Protein AF-A0A0M2UP91-F1 (afdb_monomer_lite)

Foldseek 3Di:
DVVCVVVVDPQWAPKDWPDWDFDAAQNFTKIWTWIWTDHPNFIKIKTWIWTDDPPDIDIQIDMDRPVCCVVCVVVSVVVSNPDDDDDD

Sequence (88 aa):
MEMLGQLLVLGITGKKIISKNPVLIDNQDALHMILAGEMDDCRLTIDSYIVRIGDKVYDLVCWAPSGSFNQIQADFEDMVRSFHYIKD

Structure (mmCIF, N/CA/C/O backbone):
data_AF-A0A0M2UP91-F1
#
_entry.id   AF-A0A0M2UP91-F1
#
loop_
_atom_site.group_PDB
_atom_site.id
_atom_site.type_symbol
_atom_site.label_atom_id
_atom_site.label_alt_id
_atom_site.label_comp_id
_atom_site.label_asym_id
_atom_site.label_entity_id
_atom_site.label_seq_id
_atom_site.pdbx_PDB_ins_code
_atom_site.Cartn_x
_atom_site.Cartn_y
_atom_site.Cartn_z
_atom_site.occupancy
_atom_site.B_iso_or_equiv
_atom_site.auth_seq_id
_atom_site.auth_comp_id
_atom_site.auth_asym_id
_atom_site.auth_atom_id
_atom_site.pdbx_PDB_model_num
ATOM 1 N N . MET A 1 1 ? -3.982 -9.356 10.269 1.00 58.47 1 MET A N 1
ATOM 2 C CA . MET A 1 1 ? -3.717 -8.351 9.212 1.00 58.47 1 MET A CA 1
ATOM 3 C C . MET A 1 1 ? -2.657 -8.812 8.225 1.00 58.47 1 MET A C 1
ATOM 5 O O . MET A 1 1 ? -2.795 -8.515 7.052 1.00 58.47 1 MET A O 1
ATOM 9 N N . GLU A 1 2 ? -1.659 -9.587 8.654 1.00 58.69 2 GLU A N 1
ATOM 10 C CA . GLU A 1 2 ? -0.569 -10.047 7.776 1.00 58.69 2 GLU A CA 1
ATOM 11 C C . GLU A 1 2 ? -1.038 -10.801 6.523 1.00 58.69 2 GLU A C 1
ATOM 13 O O . GLU A 1 2 ? -0.542 -10.536 5.435 1.00 58.69 2 GLU A O 1
ATOM 18 N N . MET A 1 3 ? -2.029 -11.688 6.662 1.00 61.47 3 MET A N 1
ATOM 19 C CA . MET A 1 3 ? -2.577 -12.454 5.536 1.00 61.47 3 MET A CA 1
ATOM 20 C C . MET A 1 3 ? -3.334 -11.568 4.532 1.00 61.47 3 MET A C 1
ATOM 22 O O . MET A 1 3 ? -3.307 -11.830 3.337 1.00 61.47 3 MET A O 1
ATOM 26 N N . LEU A 1 4 ? -3.977 -10.492 5.003 1.00 61.44 4 LEU A N 1
ATOM 27 C CA . LEU A 1 4 ? -4.767 -9.597 4.151 1.00 61.44 4 LEU A CA 1
ATOM 28 C C . LEU A 1 4 ? -3.866 -8.801 3.200 1.00 61.44 4 LEU A C 1
ATOM 30 O O . LEU A 1 4 ? -4.161 -8.724 2.014 1.00 61.44 4 LEU A O 1
ATOM 34 N N . GLY A 1 5 ? -2.713 -8.325 3.671 1.00 59.56 5 GLY A N 1
ATOM 35 C CA . GLY A 1 5 ? -1.787 -7.547 2.839 1.00 59.56 5 GLY A CA 1
ATOM 36 C C . GLY A 1 5 ? -1.167 -8.275 1.662 1.00 59.56 5 GLY A C 1
ATOM 37 O O . GLY A 1 5 ? -0.728 -7.642 0.710 1.00 59.56 5 GLY A O 1
ATOM 38 N N . GLN A 1 6 ? -1.163 -9.603 1.687 1.00 60.44 6 GLN A N 1
ATOM 39 C CA . GLN A 1 6 ? -0.714 -10.396 0.545 1.00 60.44 6 GLN A CA 1
ATOM 40 C C . GLN A 1 6 ? -1.857 -10.732 -0.422 1.00 60.44 6 GLN A C 1
ATOM 42 O O . GLN A 1 6 ? -1.601 -11.011 -1.593 1.00 60.44 6 GLN A O 1
ATOM 47 N N . LEU A 1 7 ? -3.104 -10.707 0.054 1.00 61.28 7 LEU A N 1
ATOM 48 C CA . LEU A 1 7 ? -4.283 -11.142 -0.698 1.00 61.28 7 LEU A CA 1
ATOM 49 C C . LEU A 1 7 ? -5.003 -9.996 -1.413 1.00 61.28 7 LEU A C 1
ATOM 51 O O . LEU A 1 7 ? -5.685 -10.249 -2.401 1.00 61.28 7 LEU A O 1
ATOM 55 N N . LEU A 1 8 ? -4.851 -8.758 -0.943 1.00 64.31 8 LEU A N 1
ATOM 56 C CA . LEU A 1 8 ? -5.641 -7.629 -1.439 1.00 64.31 8 LEU A CA 1
ATOM 57 C C . LEU A 1 8 ? -5.146 -7.052 -2.775 1.00 64.31 8 LEU A C 1
ATOM 59 O O . LEU A 1 8 ? 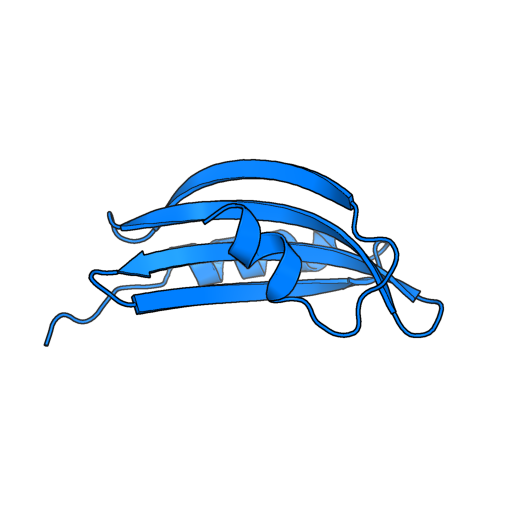-5.908 -6.396 -3.477 1.00 64.31 8 LEU A O 1
ATOM 63 N N . VAL A 1 9 ? -3.922 -7.386 -3.197 1.00 68.50 9 VAL A N 1
ATOM 64 C CA . VAL A 1 9 ? -3.372 -6.951 -4.491 1.00 68.50 9 VAL A CA 1
ATOM 65 C C . VAL A 1 9 ? -3.419 -8.093 -5.512 1.00 68.50 9 VAL A C 1
ATOM 67 O O . VAL A 1 9 ? -2.411 -8.745 -5.822 1.00 68.50 9 VAL A O 1
ATOM 70 N N . LEU A 1 10 ? -4.635 -8.402 -5.970 1.00 71.88 10 LEU A N 1
ATOM 71 C CA . LEU A 1 10 ? -4.907 -9.419 -6.992 1.00 71.88 10 LEU A CA 1
ATOM 72 C C . LEU A 1 10 ? -4.341 -8.987 -8.355 1.00 71.88 10 LEU A C 1
ATOM 74 O O . LEU A 1 10 ? -4.237 -7.802 -8.644 1.00 71.88 10 LEU A O 1
ATOM 78 N N . GLY A 1 11 ? -3.941 -9.952 -9.186 1.00 78.69 11 GLY A N 1
ATOM 79 C CA . GLY A 1 11 ? -3.343 -9.681 -10.505 1.00 78.69 11 GLY A CA 1
ATOM 80 C C . GLY A 1 11 ? -1.835 -9.407 -10.490 1.00 78.69 11 GLY A C 1
ATOM 81 O O . GLY A 1 11 ? -1.202 -9.488 -11.534 1.00 78.69 11 GLY A O 1
ATOM 82 N N . ILE A 1 12 ? -1.236 -9.183 -9.315 1.00 86.06 12 ILE A N 1
ATOM 83 C CA . ILE A 1 12 ? 0.213 -8.987 -9.187 1.00 86.06 12 ILE A CA 1
ATOM 84 C C . ILE A 1 12 ? 0.912 -10.306 -8.862 1.00 86.06 12 ILE A C 1
ATOM 86 O O . ILE A 1 12 ? 0.614 -10.953 -7.850 1.00 86.06 12 ILE A O 1
ATOM 90 N N . THR A 1 13 ? 1.880 -10.689 -9.686 1.00 89.25 13 THR A N 1
ATOM 91 C CA . THR A 1 13 ? 2.725 -11.872 -9.492 1.00 89.25 13 THR A CA 1
ATOM 92 C C . THR A 1 13 ? 4.060 -11.509 -8.845 1.00 89.25 13 THR A C 1
ATOM 94 O O . THR A 1 13 ? 4.438 -10.342 -8.777 1.00 89.25 13 THR A O 1
ATOM 97 N N . GLY A 1 14 ? 4.778 -12.504 -8.312 1.00 88.00 14 GLY A N 1
ATOM 98 C CA . GLY A 1 14 ? 6.128 -12.292 -7.769 1.00 88.00 14 GLY A CA 1
ATOM 99 C C . GLY A 1 14 ? 6.199 -11.353 -6.558 1.00 88.00 14 GLY A C 1
ATOM 100 O O . GLY A 1 14 ? 7.236 -10.736 -6.326 1.00 88.00 14 GLY A O 1
ATOM 101 N N . LYS A 1 15 ? 5.103 -11.224 -5.794 1.00 89.00 15 LYS A N 1
ATOM 102 C CA . LYS A 1 15 ? 5.003 -10.277 -4.676 1.00 89.00 15 LYS A CA 1
ATOM 103 C C . LYS A 1 15 ? 6.098 -10.505 -3.630 1.00 89.00 15 LYS A C 1
ATOM 105 O O . LYS A 1 15 ? 6.228 -11.599 -3.081 1.00 89.00 15 LYS A O 1
ATOM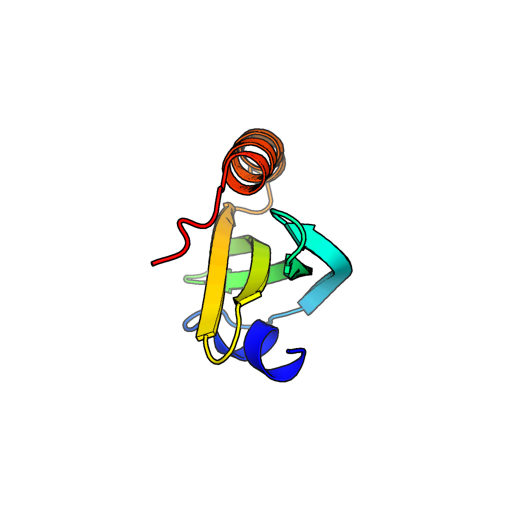 110 N N . LYS A 1 16 ? 6.829 -9.442 -3.298 1.00 91.62 16 LYS A N 1
ATOM 111 C CA . LYS A 1 16 ? 7.844 -9.409 -2.242 1.00 91.62 16 LYS A CA 1
ATOM 112 C C . LYS A 1 16 ? 7.598 -8.224 -1.319 1.00 91.62 16 LYS A C 1
ATOM 114 O O . LYS A 1 16 ? 7.522 -7.089 -1.776 1.00 91.62 16 LYS A O 1
ATOM 119 N N . ILE A 1 17 ? 7.533 -8.484 -0.016 1.00 91.75 17 ILE A N 1
ATOM 120 C CA . ILE A 1 17 ? 7.471 -7.428 0.999 1.00 91.75 17 ILE A CA 1
ATOM 121 C C . ILE A 1 17 ? 8.855 -6.778 1.097 1.00 91.75 17 ILE A C 1
ATOM 123 O O . ILE A 1 17 ? 9.842 -7.459 1.381 1.00 91.75 17 ILE A O 1
ATOM 127 N N . ILE A 1 18 ? 8.920 -5.475 0.838 1.00 94.69 18 ILE A N 1
ATOM 128 C CA . ILE A 1 18 ? 10.124 -4.651 0.992 1.00 94.69 18 ILE A CA 1
ATOM 129 C C . ILE A 1 18 ? 10.180 -4.097 2.414 1.00 94.69 18 ILE A C 1
ATOM 131 O O . ILE A 1 18 ? 11.211 -4.194 3.074 1.00 94.69 18 ILE A O 1
ATOM 135 N N . SER A 1 19 ? 9.067 -3.545 2.894 1.00 95.44 19 SER A N 1
ATOM 136 C CA . SER A 1 19 ? 8.939 -3.037 4.256 1.00 95.44 19 SER A CA 1
ATOM 137 C C . SER A 1 19 ? 7.546 -3.317 4.806 1.00 95.44 19 SER A C 1
ATOM 139 O O . SER A 1 19 ? 6.589 -3.537 4.059 1.00 95.44 19 SER A O 1
ATOM 141 N N . LYS A 1 20 ? 7.452 -3.356 6.134 1.00 94.69 20 LYS A N 1
ATOM 142 C CA . LYS A 1 20 ? 6.217 -3.621 6.860 1.00 94.69 20 LYS A CA 1
ATOM 143 C C . LYS A 1 20 ? 6.311 -3.005 8.247 1.00 94.69 20 LYS A C 1
ATOM 145 O O . LYS A 1 20 ? 7.117 -3.461 9.055 1.00 94.69 20 LYS A O 1
ATOM 150 N N . ASN A 1 21 ? 5.476 -2.012 8.520 1.00 95.50 21 ASN A N 1
ATOM 151 C CA . ASN A 1 21 ? 5.511 -1.246 9.758 1.00 95.50 21 ASN A CA 1
ATOM 152 C C . ASN A 1 21 ? 4.098 -1.100 10.339 1.00 95.50 21 ASN A C 1
ATOM 154 O O . ASN A 1 21 ? 3.187 -0.687 9.618 1.00 95.50 21 ASN A O 1
ATOM 158 N N . PRO A 1 22 ? 3.882 -1.417 11.626 1.00 95.12 22 PRO A N 1
ATOM 159 C CA . PRO A 1 22 ? 2.670 -0.992 12.311 1.00 95.12 22 PRO A CA 1
ATOM 160 C C . PRO A 1 22 ? 2.676 0.536 12.444 1.00 95.12 22 PRO A C 1
ATOM 162 O O . PRO A 1 22 ? 3.692 1.128 12.810 1.00 95.12 22 PRO A O 1
ATOM 165 N N . VAL A 1 23 ? 1.550 1.169 12.131 1.00 95.81 23 VAL A N 1
ATOM 166 C CA . VAL A 1 23 ? 1.356 2.625 12.184 1.00 95.81 23 VAL A CA 1
ATOM 167 C C . VAL A 1 23 ? -0.031 2.948 12.741 1.00 95.81 23 VAL A C 1
ATOM 169 O O . VAL A 1 23 ? -0.876 2.064 12.866 1.00 95.81 23 VAL A O 1
ATOM 172 N N . LEU A 1 24 ? -0.269 4.217 13.069 1.00 94.00 24 LEU A N 1
ATOM 173 C CA . LEU A 1 24 ? -1.596 4.719 13.419 1.00 94.00 24 LEU A CA 1
ATOM 174 C C . LEU A 1 24 ? -2.088 5.675 12.332 1.00 94.00 24 LEU A C 1
ATOM 176 O O . LEU A 1 24 ? -1.354 6.580 11.935 1.00 94.00 24 LEU A O 1
ATOM 180 N N . ILE A 1 25 ? -3.333 5.493 11.892 1.00 93.44 25 ILE A N 1
ATOM 181 C CA . ILE A 1 25 ? -4.057 6.432 11.022 1.00 93.44 25 ILE A CA 1
ATOM 182 C C . ILE A 1 25 ? -5.325 6.825 11.766 1.00 93.44 25 ILE A C 1
ATOM 184 O O . ILE A 1 25 ? -6.116 5.956 12.115 1.00 93.44 25 ILE A O 1
ATOM 188 N N . ASP A 1 26 ? -5.488 8.113 12.068 1.00 92.69 26 ASP A N 1
ATOM 189 C CA . ASP A 1 26 ? -6.629 8.629 12.844 1.00 92.69 26 ASP A CA 1
ATOM 190 C C . ASP A 1 26 ? -6.878 7.855 14.165 1.00 92.69 26 ASP A C 1
ATOM 192 O O . ASP A 1 26 ? -7.994 7.469 14.517 1.00 92.69 26 ASP A O 1
ATOM 196 N N . ASN A 1 27 ? -5.790 7.563 14.895 1.00 91.88 27 ASN A N 1
ATOM 197 C CA . ASN A 1 27 ? -5.766 6.731 16.111 1.00 91.88 27 ASN A CA 1
ATOM 198 C C . ASN A 1 27 ? -6.289 5.291 15.937 1.00 91.88 27 ASN A C 1
ATOM 200 O O . ASN A 1 27 ? -6.600 4.631 16.929 1.00 91.88 27 ASN A O 1
ATOM 204 N N . GLN A 1 28 ? -6.384 4.796 14.703 1.00 91.94 28 GLN A N 1
ATOM 205 C CA . GLN A 1 28 ? -6.720 3.410 14.393 1.00 91.94 28 GLN A CA 1
ATOM 206 C C . GLN A 1 28 ? -5.460 2.614 14.071 1.00 91.94 28 GLN A C 1
ATOM 208 O O . GLN A 1 28 ? -4.545 3.119 13.413 1.00 91.94 28 GLN A O 1
ATOM 213 N N . ASP A 1 29 ? -5.442 1.354 14.502 1.00 92.88 29 ASP A N 1
ATOM 214 C CA . ASP A 1 29 ? -4.371 0.423 14.166 1.00 92.88 29 ASP A CA 1
ATOM 215 C C . ASP A 1 29 ? -4.321 0.200 12.655 1.00 92.88 29 ASP A C 1
ATOM 217 O O . ASP A 1 29 ? -5.297 -0.228 12.022 1.00 92.88 29 ASP A O 1
ATOM 221 N N . ALA A 1 30 ? -3.147 0.447 12.087 1.00 94.25 30 ALA A N 1
ATOM 222 C CA . ALA A 1 30 ? -2.884 0.238 10.684 1.00 94.25 30 ALA A CA 1
ATOM 223 C C . ALA A 1 30 ? -1.556 -0.490 10.451 1.00 94.25 30 ALA A C 1
ATOM 225 O O . ALA A 1 30 ? -0.644 -0.503 11.279 1.00 94.25 30 ALA A O 1
ATOM 226 N N . LEU A 1 31 ? -1.454 -1.133 9.293 1.00 95.00 31 LEU A N 1
ATOM 227 C CA . LEU A 1 31 ? -0.235 -1.769 8.817 1.00 95.00 31 LEU A CA 1
ATOM 228 C C . LEU A 1 31 ? 0.147 -1.134 7.492 1.00 95.00 31 LEU A C 1
ATOM 230 O O . LEU A 1 31 ? -0.557 -1.309 6.501 1.00 95.00 31 LEU A O 1
ATOM 234 N N . HIS A 1 32 ? 1.269 -0.426 7.502 1.00 95.75 32 HIS A N 1
ATOM 235 C CA . HIS A 1 32 ? 1.904 0.116 6.312 1.00 95.75 32 HIS A CA 1
ATOM 236 C C . HIS A 1 32 ? 2.838 -0.929 5.707 1.00 95.75 32 HIS A C 1
ATOM 238 O O . HIS A 1 32 ? 3.629 -1.547 6.427 1.00 95.75 32 HIS A O 1
ATOM 244 N N . MET A 1 33 ? 2.755 -1.150 4.400 1.00 94.56 33 MET A N 1
ATOM 245 C CA . MET A 1 33 ? 3.625 -2.064 3.670 1.00 94.56 33 MET A CA 1
ATOM 246 C C . MET A 1 33 ? 4.055 -1.462 2.344 1.00 94.56 33 MET A C 1
ATOM 248 O O . MET A 1 33 ? 3.230 -0.957 1.590 1.00 94.56 33 MET A O 1
ATOM 252 N N . ILE A 1 34 ? 5.333 -1.650 2.021 1.00 94.75 34 ILE A N 1
ATOM 253 C CA . ILE A 1 34 ? 5.839 -1.476 0.663 1.00 94.75 34 ILE A CA 1
ATOM 254 C C . ILE A 1 34 ? 6.061 -2.856 0.063 1.00 94.75 34 ILE A C 1
ATOM 256 O O . ILE A 1 34 ? 6.768 -3.690 0.643 1.00 94.75 34 ILE A O 1
ATOM 260 N N . LEU A 1 35 ? 5.477 -3.104 -1.106 1.00 93.50 35 LEU A N 1
ATOM 261 C CA . LEU A 1 35 ? 5.640 -4.349 -1.847 1.00 93.50 35 LEU A CA 1
ATOM 262 C C . LEU A 1 35 ? 6.254 -4.081 -3.222 1.00 93.50 35 LEU A C 1
ATOM 264 O O . LEU A 1 35 ? 5.972 -3.070 -3.857 1.00 93.50 35 LEU A O 1
ATOM 268 N N . ALA A 1 36 ? 7.061 -5.022 -3.702 1.00 94.06 36 ALA A N 1
ATOM 269 C CA . ALA A 1 36 ? 7.396 -5.144 -5.117 1.00 94.06 36 ALA A CA 1
ATOM 270 C C . ALA A 1 36 ? 6.595 -6.283 -5.740 1.00 94.06 36 ALA A C 1
ATOM 272 O O . ALA A 1 36 ? 6.312 -7.281 -5.072 1.00 94.06 36 ALA A O 1
ATOM 273 N N . GLY A 1 37 ? 6.279 -6.162 -7.024 1.00 92.38 37 GLY A N 1
ATOM 274 C CA . GLY A 1 37 ? 5.660 -7.228 -7.803 1.00 92.38 37 GLY A CA 1
ATOM 275 C C . GLY A 1 37 ? 5.700 -6.943 -9.298 1.00 92.38 37 GLY A C 1
ATOM 276 O O . GLY A 1 37 ? 6.317 -5.976 -9.741 1.00 92.38 37 GLY A O 1
ATOM 277 N N . GLU A 1 38 ? 5.047 -7.801 -10.072 1.00 93.19 38 GLU A N 1
ATOM 278 C CA . GLU A 1 38 ? 4.980 -7.707 -11.530 1.00 93.19 38 GLU A CA 1
ATOM 279 C C . GLU A 1 38 ? 3.528 -7.836 -12.009 1.00 93.19 38 GLU A C 1
ATOM 281 O O . GLU A 1 38 ? 2.761 -8.627 -11.455 1.00 93.19 38 GLU A O 1
ATOM 286 N N . MET A 1 39 ? 3.154 -7.046 -13.016 1.00 90.25 39 MET A N 1
ATOM 287 C CA . MET A 1 39 ? 1.852 -7.082 -13.693 1.00 90.25 39 MET A CA 1
ATOM 288 C C . MET A 1 39 ? 2.054 -6.680 -15.155 1.00 90.25 39 MET A C 1
ATOM 290 O O . MET A 1 39 ? 2.692 -5.661 -15.406 1.00 90.25 39 MET A O 1
ATOM 294 N N . ASP A 1 40 ? 1.544 -7.475 -16.100 1.00 87.88 40 ASP A N 1
ATOM 295 C CA . ASP A 1 40 ? 1.652 -7.231 -17.550 1.00 87.88 40 ASP A CA 1
ATOM 296 C C . ASP A 1 40 ? 3.084 -6.871 -18.008 1.00 87.88 40 ASP A C 1
ATOM 298 O O . ASP A 1 40 ? 3.317 -5.849 -18.651 1.00 87.88 40 ASP A O 1
ATOM 302 N N . ASP A 1 41 ? 4.065 -7.687 -17.600 1.00 87.94 41 ASP A N 1
ATOM 303 C CA . ASP A 1 41 ? 5.508 -7.500 -17.848 1.00 87.94 41 ASP A CA 1
ATOM 304 C C . ASP A 1 41 ? 6.109 -6.186 -17.297 1.00 87.94 41 ASP A C 1
ATOM 306 O O . ASP A 1 41 ? 7.252 -5.825 -17.592 1.00 87.94 41 ASP A O 1
ATOM 310 N N . CYS A 1 42 ? 5.374 -5.474 -16.438 1.00 91.38 42 CYS A N 1
ATOM 311 C CA . CYS A 1 42 ? 5.824 -4.268 -15.758 1.00 91.38 42 CYS A CA 1
ATOM 312 C C . CYS A 1 42 ? 6.170 -4.557 -14.293 1.00 91.38 42 CYS A C 1
ATOM 314 O O . CYS A 1 42 ? 5.374 -5.133 -13.549 1.00 91.38 42 CYS A O 1
ATOM 316 N N . ARG A 1 43 ? 7.348 -4.103 -13.847 1.00 94.81 43 ARG A N 1
ATOM 317 C CA . ARG A 1 43 ? 7.715 -4.109 -12.424 1.00 94.81 43 ARG A CA 1
ATOM 318 C C . ARG A 1 43 ? 7.048 -2.953 -11.700 1.00 94.81 43 ARG A C 1
ATOM 320 O O . ARG A 1 43 ? 7.225 -1.793 -12.077 1.00 94.81 43 ARG A O 1
ATOM 327 N N . LEU A 1 44 ? 6.340 -3.289 -10.633 1.00 93.94 44 LEU A N 1
ATOM 328 C CA . LEU A 1 44 ? 5.574 -2.364 -9.821 1.00 93.94 44 LEU A CA 1
ATOM 329 C C . LEU A 1 44 ? 6.154 -2.261 -8.417 1.00 93.94 44 LEU A C 1
ATOM 331 O O . LEU A 1 44 ? 6.608 -3.249 -7.831 1.00 93.94 44 LEU A O 1
ATOM 335 N N . THR A 1 45 ? 6.054 -1.058 -7.865 1.00 95.56 45 THR A N 1
ATOM 336 C CA . THR A 1 45 ? 6.145 -0.822 -6.426 1.00 95.56 45 THR A CA 1
ATOM 337 C C . THR A 1 45 ? 4.767 -0.395 -5.935 1.00 95.56 45 THR A C 1
ATOM 339 O O . THR A 1 45 ? 4.087 0.393 -6.595 1.00 95.56 45 THR A O 1
ATOM 342 N N . ILE A 1 46 ? 4.346 -0.958 -4.807 1.00 93.75 46 ILE A N 1
ATOM 343 C CA . ILE A 1 46 ? 3.020 -0.779 -4.219 1.00 93.75 46 ILE A CA 1
ATOM 344 C C . ILE A 1 46 ? 3.205 -0.237 -2.807 1.00 93.75 46 ILE A C 1
ATOM 346 O O . ILE A 1 46 ? 3.951 -0.830 -2.024 1.00 93.75 46 ILE A O 1
ATOM 350 N N . ASP A 1 47 ? 2.502 0.844 -2.495 1.00 95.00 47 ASP A N 1
ATOM 351 C CA . ASP A 1 47 ? 2.322 1.360 -1.143 1.00 95.00 47 ASP A CA 1
ATOM 352 C C . ASP A 1 47 ? 0.931 0.958 -0.649 1.00 95.00 47 ASP A C 1
ATOM 354 O O . ASP A 1 47 ? -0.060 1.207 -1.340 1.00 95.00 47 ASP A O 1
ATOM 358 N N . SER A 1 48 ? 0.843 0.302 0.505 1.00 93.88 48 SER A N 1
ATOM 359 C CA . SER A 1 48 ? -0.428 -0.150 1.073 1.00 93.88 48 SER A CA 1
ATOM 360 C C . SER A 1 48 ? -0.525 0.189 2.552 1.00 93.88 48 SER A C 1
ATOM 362 O O . SER A 1 48 ? 0.385 -0.094 3.335 1.00 93.88 48 SER A O 1
ATOM 364 N N . TYR A 1 49 ? -1.677 0.734 2.939 1.00 94.19 49 TYR A N 1
ATOM 365 C CA . TYR A 1 49 ? -2.092 0.901 4.323 1.00 94.19 49 TYR A CA 1
ATOM 366 C C . TYR A 1 49 ? -3.360 0.099 4.577 1.00 94.19 49 TYR A C 1
ATOM 368 O O . TYR A 1 49 ? -4.432 0.415 4.064 1.00 94.19 49 TYR A O 1
ATOM 376 N N . ILE A 1 50 ? -3.246 -0.902 5.443 1.00 92.88 50 ILE A N 1
ATOM 377 C CA . ILE A 1 50 ? -4.391 -1.680 5.910 1.00 92.88 50 ILE A CA 1
ATOM 378 C C . ILE A 1 50 ? -4.830 -1.121 7.246 1.00 92.88 50 ILE A C 1
ATOM 380 O O . ILE A 1 50 ? -4.108 -1.274 8.228 1.00 92.88 50 ILE A O 1
ATOM 384 N N . VAL A 1 51 ? -6.016 -0.529 7.297 1.00 92.38 51 VAL A N 1
ATOM 385 C CA . VAL A 1 51 ? -6.576 0.103 8.495 1.00 92.38 51 VAL A CA 1
ATOM 386 C C . VAL A 1 51 ? -7.694 -0.767 9.051 1.00 92.38 51 VAL A C 1
ATOM 388 O O . VAL A 1 51 ? -8.605 -1.165 8.322 1.00 92.38 51 VAL A O 1
ATOM 391 N N . ARG A 1 52 ? -7.645 -1.076 10.348 1.00 89.38 52 ARG A N 1
ATOM 392 C CA . ARG A 1 52 ? -8.719 -1.794 11.044 1.00 89.38 52 ARG A CA 1
ATOM 393 C C . ARG A 1 52 ? -9.557 -0.809 11.846 1.00 89.38 52 ARG A C 1
ATOM 395 O O . ARG A 1 52 ? -9.025 -0.115 12.701 1.00 89.38 52 ARG A O 1
ATOM 402 N N . ILE A 1 53 ? -10.870 -0.819 11.628 1.00 89.38 53 ILE A N 1
ATOM 403 C CA . ILE A 1 53 ? -11.818 0.022 12.368 1.00 89.38 53 ILE A CA 1
ATOM 404 C C . ILE A 1 53 ? -12.986 -0.848 12.822 1.00 89.38 53 ILE A C 1
ATOM 406 O O . ILE A 1 53 ? -13.807 -1.276 12.009 1.00 89.38 53 ILE A O 1
ATOM 410 N N . GLY A 1 54 ? -13.046 -1.141 14.122 1.00 87.25 54 GLY A N 1
ATOM 411 C CA . GLY A 1 54 ? -14.016 -2.086 14.675 1.00 87.25 54 GLY A CA 1
ATOM 412 C C . GLY A 1 54 ? -13.917 -3.460 14.000 1.00 87.25 54 GLY A C 1
ATOM 413 O O . GLY A 1 54 ? -12.879 -4.121 14.052 1.00 87.25 54 GLY A O 1
ATOM 414 N N . ASP A 1 55 ? -15.005 -3.876 13.354 1.00 88.69 55 ASP A N 1
ATOM 415 C CA . ASP A 1 55 ? -15.128 -5.124 12.597 1.00 88.69 55 ASP A CA 1
ATOM 416 C C . ASP A 1 55 ? -14.751 -4.998 11.107 1.00 88.69 55 ASP A C 1
ATOM 418 O O . ASP A 1 55 ? -14.784 -5.990 10.378 1.00 88.69 55 ASP A O 1
ATOM 422 N N . LYS A 1 56 ? -14.362 -3.801 10.650 1.00 87.88 56 LYS A N 1
ATOM 423 C CA . LYS A 1 56 ? -14.070 -3.492 9.243 1.00 87.88 56 LYS A CA 1
ATOM 424 C C . LYS A 1 56 ? -12.570 -3.387 8.995 1.00 87.88 56 LYS A C 1
ATOM 426 O O . LYS A 1 56 ? -11.794 -2.997 9.870 1.00 87.88 56 LYS A O 1
ATOM 431 N N . VAL A 1 57 ? -12.171 -3.718 7.770 1.00 88.12 57 VAL A N 1
ATOM 432 C CA . VAL A 1 57 ? -10.809 -3.521 7.269 1.00 88.12 57 VAL A CA 1
ATOM 433 C C . VAL A 1 57 ? -10.882 -2.724 5.977 1.00 88.12 57 VAL A C 1
ATOM 435 O O . VAL A 1 57 ? -11.595 -3.113 5.055 1.00 88.12 57 VAL A O 1
ATOM 438 N N . TYR A 1 58 ? -10.129 -1.633 5.928 1.00 88.88 58 TYR A N 1
ATOM 439 C CA . TYR A 1 58 ? -9.948 -0.799 4.749 1.00 88.88 58 TYR A CA 1
ATOM 440 C C . TYR A 1 58 ? -8.534 -0.999 4.225 1.00 88.88 58 TYR A C 1
ATOM 442 O O . TYR A 1 58 ? -7.596 -1.113 5.015 1.00 88.88 58 TYR A O 1
ATOM 450 N N . ASP A 1 59 ? -8.389 -1.044 2.908 1.00 89.06 59 ASP A N 1
ATOM 451 C CA . ASP A 1 59 ? -7.091 -1.100 2.247 1.00 89.06 59 ASP A CA 1
ATOM 452 C C . ASP A 1 59 ? -6.949 0.115 1.343 1.00 89.06 59 ASP A C 1
ATOM 454 O O . ASP A 1 59 ? -7.756 0.330 0.436 1.00 89.06 59 ASP A O 1
ATOM 458 N N . LEU A 1 60 ? -5.952 0.937 1.645 1.00 91.88 60 LEU A N 1
ATOM 459 C CA . LEU A 1 60 ? -5.582 2.103 0.863 1.00 91.88 60 LEU A CA 1
ATOM 460 C C . LEU A 1 60 ? -4.333 1.724 0.089 1.00 91.88 60 LEU A C 1
ATOM 462 O O . LEU A 1 60 ? -3.317 1.397 0.698 1.00 91.88 60 LEU A O 1
ATOM 466 N N . VAL A 1 61 ? -4.405 1.770 -1.239 1.00 91.56 61 VAL A N 1
ATOM 467 C CA . VAL A 1 61 ? -3.328 1.279 -2.100 1.00 91.56 61 VAL A CA 1
ATOM 468 C C . VAL A 1 61 ? -3.007 2.301 -3.176 1.00 91.56 61 VAL A C 1
ATOM 470 O O . VAL A 1 61 ? -3.903 2.764 -3.883 1.00 91.56 61 VAL A O 1
ATOM 473 N N . CYS A 1 62 ? -1.722 2.587 -3.354 1.00 92.75 62 CYS A N 1
ATOM 474 C CA . CYS A 1 62 ? -1.204 3.187 -4.575 1.00 92.75 62 CYS A CA 1
ATOM 475 C C . CYS A 1 62 ? -0.136 2.279 -5.182 1.00 92.75 62 CYS A C 1
ATOM 477 O O . CYS A 1 62 ? 0.542 1.515 -4.494 1.00 92.75 62 CYS A O 1
ATOM 479 N N . TRP A 1 63 ? 0.002 2.331 -6.500 1.00 92.56 63 TRP A N 1
ATOM 480 C CA . TRP A 1 63 ? 1.035 1.591 -7.203 1.00 92.56 63 TRP A CA 1
ATOM 481 C C . TRP A 1 63 ? 1.491 2.373 -8.423 1.00 92.56 63 TRP A C 1
ATOM 483 O O . TRP A 1 63 ? 0.740 3.149 -9.013 1.00 92.56 63 TRP A O 1
ATOM 493 N N . ALA A 1 64 ? 2.744 2.158 -8.797 1.00 94.38 64 ALA A N 1
ATOM 494 C CA . ALA A 1 64 ? 3.333 2.726 -9.998 1.00 94.38 64 ALA A CA 1
ATOM 495 C C . ALA A 1 64 ? 4.449 1.813 -10.516 1.00 94.38 64 ALA A C 1
ATOM 497 O O . ALA A 1 64 ? 4.986 1.002 -9.749 1.00 94.38 64 ALA A O 1
ATOM 498 N N . PRO A 1 65 ? 4.854 1.968 -11.791 1.00 94.69 65 PRO A N 1
ATOM 499 C CA . PRO A 1 65 ? 6.112 1.414 -12.264 1.00 94.69 65 PRO A CA 1
ATOM 500 C C . PRO A 1 65 ? 7.251 1.772 -11.306 1.00 94.69 65 PRO A C 1
ATOM 502 O O . PRO A 1 65 ? 7.365 2.919 -10.863 1.00 94.69 65 PRO A O 1
ATOM 505 N N . SER A 1 66 ? 8.119 0.811 -10.987 1.00 92.00 66 SER A N 1
ATOM 506 C CA . SER A 1 66 ? 9.127 0.999 -9.932 1.00 92.00 66 SER A CA 1
ATOM 507 C C . SER A 1 66 ? 10.046 2.206 -10.164 1.00 92.00 66 SER A C 1
ATOM 509 O O . SER A 1 66 ? 10.511 2.812 -9.204 1.00 92.00 66 SER A O 1
ATOM 511 N N . GLY A 1 67 ? 10.287 2.589 -11.423 1.00 92.50 67 GLY A N 1
ATOM 512 C CA . GLY A 1 67 ? 11.102 3.758 -11.774 1.00 92.50 67 GLY A CA 1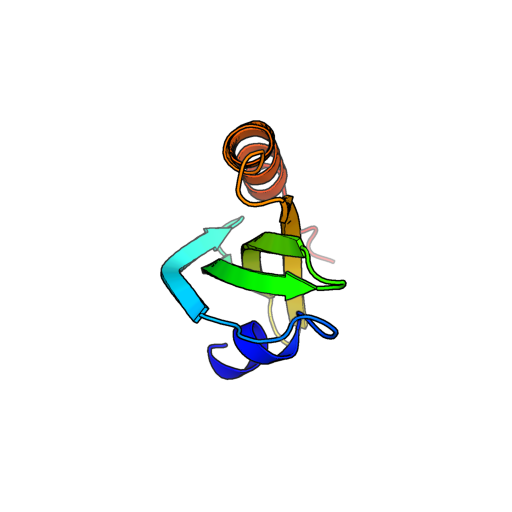
ATOM 513 C C . GLY A 1 67 ? 10.444 5.117 -11.497 1.00 92.50 67 GLY A C 1
ATOM 514 O O . GLY A 1 67 ? 11.150 6.117 -11.415 1.00 92.50 67 GLY A O 1
ATOM 515 N N . SER A 1 68 ? 9.119 5.170 -11.341 1.00 93.19 68 SER A N 1
ATOM 516 C CA . SER A 1 68 ? 8.359 6.407 -11.106 1.00 93.19 68 SER A CA 1
ATOM 517 C C . SER A 1 68 ? 7.711 6.475 -9.723 1.00 93.19 68 SER A C 1
ATOM 519 O O . SER A 1 68 ? 7.161 7.509 -9.366 1.00 93.19 68 SER A O 1
ATOM 521 N N . PHE A 1 69 ? 7.781 5.407 -8.926 1.00 94.19 69 PHE A N 1
ATOM 522 C CA . PHE A 1 69 ? 7.076 5.306 -7.645 1.00 94.19 69 PHE A CA 1
ATOM 523 C C . PHE A 1 69 ? 7.396 6.439 -6.657 1.00 94.19 69 PHE A C 1
ATOM 525 O O . PHE A 1 69 ? 6.487 7.026 -6.078 1.00 94.19 69 PHE A O 1
ATOM 532 N N . ASN A 1 70 ? 8.667 6.832 -6.540 1.00 91.56 70 ASN A N 1
ATOM 533 C CA . ASN A 1 70 ? 9.077 7.910 -5.631 1.00 91.56 70 ASN A CA 1
ATOM 534 C C . ASN A 1 70 ? 8.412 9.263 -5.947 1.00 91.56 70 ASN A C 1
ATOM 536 O O . ASN A 1 70 ? 8.390 10.136 -5.088 1.00 91.56 70 ASN A O 1
ATOM 540 N N . GLN A 1 71 ? 7.896 9.453 -7.166 1.00 92.69 71 GLN A N 1
ATOM 541 C CA . GLN A 1 71 ? 7.232 10.693 -7.573 1.00 92.69 71 GLN A CA 1
ATOM 542 C C . GLN A 1 71 ? 5.813 10.806 -7.009 1.00 92.69 71 GLN A C 1
ATOM 544 O O . GLN A 1 71 ? 5.319 11.916 -6.879 1.00 92.69 71 GLN A O 1
ATOM 549 N N . ILE A 1 72 ? 5.169 9.677 -6.690 1.00 92.94 72 ILE A N 1
ATOM 550 C CA . ILE A 1 72 ? 3.777 9.642 -6.218 1.00 92.94 72 ILE A CA 1
ATOM 551 C C . ILE A 1 72 ? 3.658 9.311 -4.729 1.00 92.94 72 ILE A C 1
ATOM 553 O O . ILE A 1 72 ? 2.585 9.460 -4.150 1.00 92.94 72 ILE A O 1
ATOM 557 N N . GLN A 1 73 ? 4.738 8.819 -4.116 1.00 93.81 73 GLN A N 1
ATOM 558 C CA . GLN A 1 73 ? 4.684 8.276 -2.763 1.00 93.81 73 GLN A CA 1
ATOM 559 C C . GLN A 1 73 ? 4.311 9.344 -1.732 1.00 93.81 73 GLN A C 1
ATOM 561 O O . GLN A 1 73 ? 3.403 9.121 -0.941 1.00 93.81 73 GLN A O 1
ATOM 566 N N . ALA A 1 74 ? 4.966 10.508 -1.768 1.00 93.81 74 ALA A N 1
ATOM 567 C CA . ALA A 1 74 ? 4.705 11.581 -0.808 1.00 93.81 74 ALA A CA 1
ATOM 568 C C . ALA A 1 74 ? 3.247 12.067 -0.875 1.00 93.81 74 ALA A C 1
ATOM 570 O O . ALA A 1 74 ? 2.582 12.156 0.152 1.00 93.81 74 ALA A O 1
ATOM 571 N N . ASP A 1 75 ? 2.725 12.276 -2.087 1.00 95.25 75 A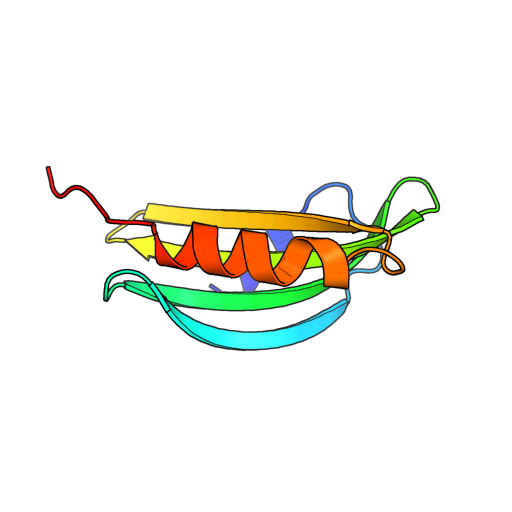SP A N 1
ATOM 572 C CA . ASP A 1 75 ? 1.334 12.688 -2.297 1.00 95.25 75 ASP A CA 1
ATOM 573 C C . ASP A 1 75 ? 0.346 11.646 -1.748 1.00 95.25 75 ASP A C 1
ATOM 575 O O . ASP A 1 75 ? -0.682 11.990 -1.158 1.00 95.25 75 ASP A O 1
ATOM 579 N N . PHE A 1 76 ? 0.655 10.357 -1.916 1.00 96.25 76 PHE A N 1
ATOM 580 C CA . PHE A 1 76 ? -0.155 9.281 -1.357 1.00 96.25 76 PHE A CA 1
ATOM 581 C C . PHE A 1 76 ? -0.088 9.239 0.173 1.00 96.25 76 PHE A C 1
ATOM 583 O O . PHE A 1 76 ? -1.128 9.107 0.814 1.00 96.25 76 PHE A O 1
ATOM 590 N N . GLU A 1 77 ? 1.097 9.384 0.767 1.00 95.44 77 GLU A N 1
ATOM 591 C CA . GLU A 1 77 ? 1.256 9.447 2.223 1.00 95.44 77 GLU A CA 1
ATOM 592 C C . GLU A 1 77 ? 0.473 10.622 2.827 1.00 95.44 77 GLU A C 1
ATOM 594 O O . GLU A 1 77 ? -0.216 10.448 3.835 1.00 95.44 77 GLU A O 1
ATOM 599 N N . ASP A 1 78 ? 0.520 11.797 2.198 1.00 95.19 78 ASP A N 1
ATOM 600 C CA . ASP A 1 78 ? -0.241 12.975 2.626 1.00 95.19 78 ASP A CA 1
ATOM 601 C C . ASP A 1 78 ? -1.753 12.736 2.525 1.00 95.19 78 ASP A C 1
ATOM 603 O O . ASP A 1 78 ? -2.506 13.051 3.452 1.00 95.19 78 ASP A O 1
ATOM 607 N N . MET A 1 79 ? -2.204 12.096 1.443 1.00 95.75 79 MET A N 1
ATOM 608 C CA . MET A 1 79 ? -3.599 11.697 1.266 1.00 95.75 79 MET A CA 1
ATOM 609 C C . MET A 1 79 ? -4.038 10.711 2.360 1.00 95.75 79 MET A C 1
ATOM 611 O O . MET A 1 79 ? -5.068 10.927 3.001 1.00 95.75 79 MET A O 1
ATOM 615 N N . VAL A 1 80 ? -3.226 9.696 2.670 1.00 95.56 80 VAL A N 1
ATOM 616 C CA . VAL A 1 80 ? -3.489 8.735 3.753 1.00 95.56 80 VAL A CA 1
ATOM 617 C C . VAL A 1 80 ? -3.579 9.429 5.119 1.00 95.56 80 VAL A C 1
ATOM 619 O O . VAL A 1 80 ? -4.463 9.121 5.919 1.00 95.56 80 VAL A O 1
ATOM 622 N N . ARG A 1 81 ? -2.703 10.402 5.393 1.00 92.56 81 ARG A N 1
ATOM 623 C CA . ARG A 1 81 ? -2.715 11.180 6.646 1.00 92.56 81 ARG A CA 1
ATOM 624 C C . ARG A 1 81 ? -3.930 12.096 6.783 1.00 92.56 81 ARG A C 1
ATOM 626 O O . ARG A 1 81 ? -4.260 12.474 7.903 1.00 92.56 81 ARG A O 1
ATOM 633 N N . SER A 1 82 ? -4.578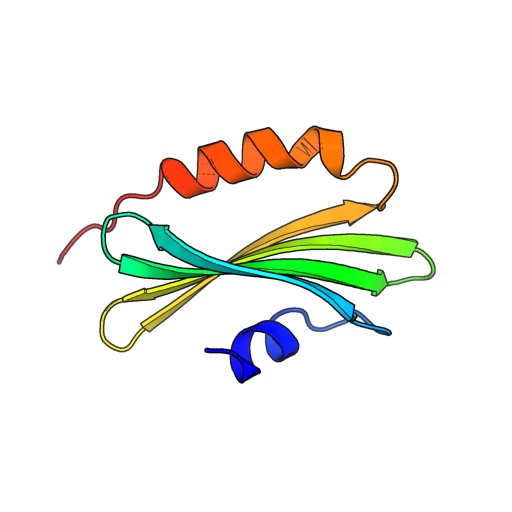 12.444 5.674 1.00 92.88 82 SER A N 1
ATOM 634 C CA . SER A 1 82 ? -5.777 13.288 5.661 1.00 92.88 82 SER A CA 1
ATOM 635 C C . SER A 1 82 ? -7.075 12.534 5.972 1.00 92.88 82 SER A C 1
ATOM 637 O O . SER A 1 82 ? -8.117 13.167 6.154 1.00 92.88 82 SER A O 1
ATOM 639 N N . PHE A 1 83 ? -7.042 11.196 6.041 1.00 89.38 83 PHE A N 1
ATOM 640 C CA . PHE A 1 83 ? -8.225 10.427 6.411 1.00 89.38 83 PHE A CA 1
ATOM 641 C C . PHE A 1 83 ? -8.647 10.731 7.843 1.00 89.38 83 PHE A C 1
ATOM 643 O O . PHE A 1 83 ? -7.886 10.551 8.792 1.00 89.38 83 PHE A O 1
ATOM 650 N N . HIS A 1 84 ? -9.918 11.091 7.976 1.00 87.56 84 HIS A N 1
ATOM 651 C CA . HIS A 1 84 ? -10.616 11.149 9.246 1.00 87.56 84 HIS A CA 1
ATOM 652 C C . HIS A 1 84 ? -11.799 10.201 9.197 1.00 87.56 84 HIS A C 1
ATOM 654 O O . HIS A 1 84 ? -12.631 10.260 8.286 1.00 87.56 84 HIS A O 1
ATOM 660 N N . TYR A 1 85 ? -11.873 9.315 10.178 1.00 81.94 85 TYR A N 1
ATOM 661 C CA . TYR A 1 85 ? -12.992 8.412 10.311 1.00 81.94 85 TYR A CA 1
ATOM 662 C C . TYR A 1 85 ? -14.194 9.165 10.883 1.00 81.94 85 TYR A C 1
ATOM 664 O O . TYR A 1 85 ?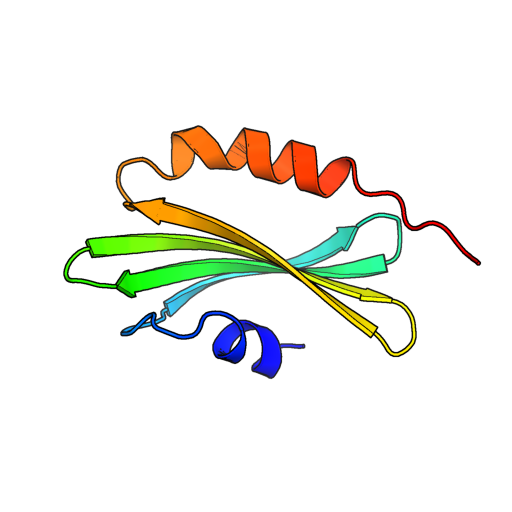 -14.153 9.713 11.987 1.00 81.94 85 TYR A O 1
ATOM 672 N N . ILE A 1 86 ? -15.295 9.163 10.135 1.00 80.44 86 ILE A N 1
ATOM 673 C CA . ILE A 1 86 ? -16.572 9.686 10.613 1.00 80.44 86 ILE A CA 1
ATOM 674 C C . ILE A 1 86 ? -17.218 8.586 11.453 1.00 80.44 86 ILE A C 1
ATOM 676 O O . ILE A 1 86 ? -17.537 7.511 10.949 1.00 80.44 86 ILE A O 1
ATOM 680 N N . LYS A 1 87 ? -17.366 8.840 12.755 1.00 68.31 87 LYS A N 1
ATOM 681 C CA . LYS A 1 87 ? -18.151 7.973 13.637 1.00 68.31 87 LYS A CA 1
ATOM 682 C C . LYS A 1 87 ? -19.631 8.238 13.371 1.00 68.31 87 LYS A C 1
ATOM 684 O O . LYS A 1 87 ? -20.055 9.385 13.507 1.00 68.31 87 LYS A O 1
ATOM 689 N N . ASP A 1 88 ? -20.358 7.191 12.992 1.00 62.16 88 ASP A N 1
ATOM 690 C CA . ASP A 1 88 ? -21.826 7.174 13.002 1.00 62.16 88 ASP A CA 1
ATOM 691 C C . ASP A 1 88 ? -22.377 7.372 14.425 1.00 62.16 88 ASP A C 1
ATOM 693 O O . ASP A 1 88 ? -21.752 6.850 15.386 1.00 62.16 88 ASP A O 1
#

Organism: NCBI:txid380242

pLDDT: mean 88.09, std 10.57, range [58.47, 96.25]

Secondary structure (DSSP, 8-state):
-HHHHHHSSTT-EEEEEEEEEEEEETTEEEEEEEEEEEETTEEEEEEEEEEEETTEEEEEEEEEETTTTHHHHHHHHHHHHT------

Radius of gyration: 13.25 Å; chains: 1; bounding box: 33×26×34 Å